Protein AF-A0A924RT94-F1 (afdb_monomer_lite)

Structure (mmCIF, N/CA/C/O backbone):
data_AF-A0A924RT94-F1
#
_entry.id   AF-A0A924RT94-F1
#
loop_
_atom_site.group_PDB
_atom_site.id
_atom_site.type_symbol
_atom_site.label_atom_id
_atom_site.label_alt_id
_atom_site.label_comp_id
_atom_site.label_asym_id
_atom_site.label_entity_id
_atom_site.label_seq_id
_atom_site.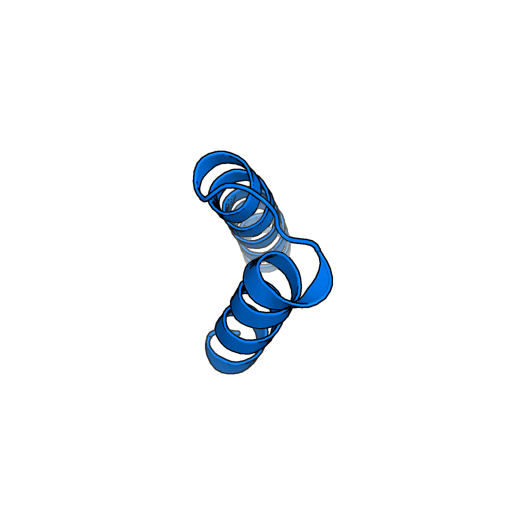pdbx_PDB_ins_code
_atom_site.Cartn_x
_atom_site.Cartn_y
_atom_site.Cartn_z
_atom_site.occupancy
_atom_site.B_iso_or_equiv
_atom_site.auth_seq_id
_atom_site.auth_comp_id
_atom_site.auth_asym_id
_atom_site.auth_atom_id
_atom_site.pdbx_PDB_model_num
ATOM 1 N N . MET A 1 1 ? -1.329 0.550 -14.472 1.00 67.38 1 MET A N 1
ATOM 2 C CA . MET A 1 1 ? -0.825 -0.828 -14.679 1.00 67.38 1 MET A CA 1
ATOM 3 C C . MET A 1 1 ? -1.209 -1.769 -13.529 1.00 67.38 1 MET A C 1
ATOM 5 O O . MET A 1 1 ? -1.410 -2.936 -13.817 1.00 67.38 1 MET A O 1
ATOM 9 N N . TRP A 1 2 ? -1.383 -1.329 -12.268 1.00 85.44 2 TRP A N 1
ATOM 10 C CA . TRP A 1 2 ? -1.600 -2.236 -11.113 1.00 85.44 2 TRP A CA 1
ATOM 11 C C . TRP A 1 2 ? -2.891 -1.976 -10.298 1.00 85.44 2 TRP A C 1
ATOM 13 O O . TRP A 1 2 ? -2.984 -2.364 -9.137 1.00 85.44 2 TRP A O 1
ATOM 23 N N . GLU A 1 3 ? -3.902 -1.323 -10.878 1.00 89.00 3 GLU A N 1
ATOM 24 C CA . GLU A 1 3 ? -5.088 -0.852 -10.132 1.00 89.00 3 GLU A CA 1
ATOM 25 C C . GLU A 1 3 ? -5.866 -1.966 -9.414 1.00 89.00 3 GLU A C 1
ATOM 27 O O . GLU A 1 3 ? -6.270 -1.798 -8.264 1.00 89.00 3 GLU A O 1
ATOM 32 N N . ALA A 1 4 ? -6.026 -3.132 -10.049 1.00 92.62 4 ALA A N 1
ATOM 33 C CA . ALA A 1 4 ? -6.713 -4.270 -9.433 1.00 92.62 4 ALA A CA 1
ATOM 34 C C . ALA A 1 4 ? -5.982 -4.778 -8.176 1.00 92.62 4 ALA A C 1
ATOM 36 O O . ALA A 1 4 ? -6.618 -5.065 -7.162 1.00 92.62 4 ALA A O 1
ATOM 37 N N . TYR A 1 5 ? -4.647 -4.830 -8.220 1.00 93.81 5 TYR A N 1
ATOM 38 C CA . TYR A 1 5 ? -3.823 -5.265 -7.093 1.00 93.81 5 TYR A CA 1
ATOM 39 C C . TYR A 1 5 ? -3.797 -4.229 -5.971 1.00 93.81 5 TYR A C 1
ATOM 41 O O . TYR A 1 5 ? -3.935 -4.607 -4.810 1.00 93.81 5 TYR A O 1
ATOM 49 N N . LYS A 1 6 ? -3.707 -2.932 -6.306 1.00 95.00 6 LYS A N 1
ATOM 50 C CA . LYS A 1 6 ? -3.813 -1.850 -5.315 1.00 95.00 6 LYS A CA 1
ATOM 51 C C . LYS A 1 6 ? -5.130 -1.943 -4.551 1.00 95.00 6 LYS A C 1
ATOM 53 O O . LYS A 1 6 ? -5.109 -1.949 -3.330 1.00 95.00 6 LYS A O 1
ATOM 58 N N . LYS A 1 7 ? -6.257 -2.140 -5.246 1.00 96.25 7 LYS A N 1
ATOM 59 C CA . LYS A 1 7 ? -7.575 -2.275 -4.607 1.00 96.25 7 LYS A CA 1
ATOM 60 C C . LYS A 1 7 ? -7.657 -3.467 -3.645 1.00 96.25 7 LYS A C 1
ATOM 62 O O . LYS A 1 7 ? -8.196 -3.328 -2.550 1.00 96.25 7 LYS A O 1
ATOM 67 N N . GLY A 1 8 ? -7.124 -4.625 -4.040 1.00 97.69 8 GLY A N 1
ATOM 68 C CA . GLY A 1 8 ? -7.067 -5.802 -3.166 1.00 97.69 8 GLY A CA 1
ATOM 69 C C . GLY A 1 8 ? -6.183 -5.572 -1.939 1.00 97.69 8 GLY A C 1
ATOM 70 O O . GLY A 1 8 ? -6.568 -5.909 -0.823 1.00 97.69 8 GLY A O 1
ATOM 71 N N . PHE A 1 9 ? -5.030 -4.932 -2.133 1.00 97.50 9 PHE A N 1
ATOM 72 C CA . PHE A 1 9 ? -4.113 -4.597 -1.051 1.00 97.50 9 PHE A CA 1
ATOM 73 C C . PHE A 1 9 ? -4.717 -3.584 -0.069 1.00 97.50 9 PHE A C 1
ATOM 75 O O . PHE A 1 9 ? -4.658 -3.808 1.136 1.00 97.50 9 PHE A O 1
ATOM 82 N N . THR A 1 10 ? -5.388 -2.536 -0.559 1.00 98.06 10 THR A N 1
ATOM 83 C CA . THR A 1 10 ? -6.148 -1.588 0.273 1.00 98.06 10 THR A CA 1
ATOM 84 C C . THR A 1 10 ? -7.179 -2.311 1.138 1.00 98.06 10 THR A C 1
ATOM 86 O O . THR A 1 10 ? -7.212 -2.106 2.350 1.00 98.06 10 THR A O 1
ATOM 89 N N . ALA A 1 11 ? -7.977 -3.204 0.539 1.00 98.25 11 ALA A N 1
ATOM 90 C CA . ALA A 1 11 ? -8.986 -3.966 1.269 1.00 98.25 11 ALA A CA 1
ATOM 91 C C . ALA A 1 11 ? -8.362 -4.857 2.354 1.00 98.25 11 ALA A C 1
ATOM 93 O O . ALA A 1 11 ? -8.868 -4.897 3.470 1.00 98.25 11 ALA A O 1
ATOM 94 N N . TYR A 1 12 ? -7.237 -5.516 2.066 1.00 98.50 12 TYR A N 1
ATOM 95 C CA . TYR A 1 12 ? -6.490 -6.292 3.058 1.00 98.50 12 TYR A CA 1
ATOM 96 C C . TYR A 1 12 ? -6.007 -5.421 4.233 1.00 98.50 12 TYR A C 1
ATOM 98 O O . TYR A 1 12 ? -6.215 -5.771 5.397 1.00 98.50 12 TYR A O 1
ATOM 106 N N . LEU A 1 13 ? -5.411 -4.257 3.952 1.00 98.56 13 LEU A N 1
ATOM 107 C CA . LEU A 1 13 ? -4.918 -3.347 4.992 1.00 98.56 13 LEU A CA 1
ATOM 108 C C . LEU A 1 13 ? -6.049 -2.806 5.887 1.00 98.56 13 LEU A C 1
ATOM 110 O O . LEU A 1 13 ? -5.863 -2.666 7.096 1.00 98.56 13 LEU A O 1
ATOM 114 N N . GLN A 1 14 ? -7.222 -2.531 5.319 1.00 98.44 14 GLN A N 1
ATOM 115 C CA . GLN A 1 14 ? -8.369 -2.022 6.074 1.00 98.44 14 GLN A CA 1
ATOM 116 C C . GLN A 1 14 ? -9.118 -3.127 6.828 1.00 98.44 14 GLN A C 1
ATOM 118 O O . GLN A 1 14 ? -9.417 -2.966 8.007 1.00 98.44 14 GLN A O 1
ATOM 123 N N . LEU A 1 15 ? -9.424 -4.250 6.170 1.00 98.19 15 LEU A N 1
ATOM 124 C CA . LEU A 1 15 ? -10.304 -5.287 6.719 1.00 98.19 15 LEU A CA 1
ATOM 125 C C . LEU A 1 15 ? -9.559 -6.294 7.594 1.00 98.19 15 LEU A C 1
ATOM 127 O O . LEU A 1 15 ? -10.051 -6.661 8.656 1.00 98.19 15 LEU A O 1
ATOM 131 N N . GLU A 1 16 ? -8.385 -6.752 7.158 1.00 98.44 16 GLU A N 1
ATOM 132 C CA . GLU A 1 16 ? -7.641 -7.790 7.880 1.00 98.44 16 GLU A CA 1
ATOM 133 C C . GLU A 1 16 ? -6.641 -7.204 8.875 1.00 98.44 16 GLU A C 1
ATOM 135 O O . GLU A 1 16 ? -6.369 -7.802 9.918 1.00 98.44 16 GLU A O 1
ATOM 140 N N . LYS A 1 17 ? -6.071 -6.035 8.563 1.00 98.25 17 LYS A N 1
ATOM 141 C CA . LYS A 1 17 ? -5.075 -5.375 9.421 1.00 98.25 17 LYS A CA 1
ATOM 142 C C . LYS A 1 17 ? -5.646 -4.245 10.273 1.00 98.25 17 LYS A C 1
ATOM 144 O O . LYS A 1 17 ? -4.930 -3.776 11.157 1.00 98.25 17 LYS A O 1
ATOM 149 N N . SER A 1 18 ? -6.897 -3.839 10.040 1.00 98.06 18 SER A N 1
ATOM 150 C CA . SER A 1 18 ? -7.575 -2.754 10.764 1.00 98.06 18 SER A CA 1
ATOM 151 C C . SER A 1 18 ? -6.748 -1.466 10.828 1.00 98.06 18 SER A C 1
ATOM 153 O O . SER A 1 18 ? -6.738 -0.771 11.845 1.00 98.06 18 SER A O 1
ATOM 1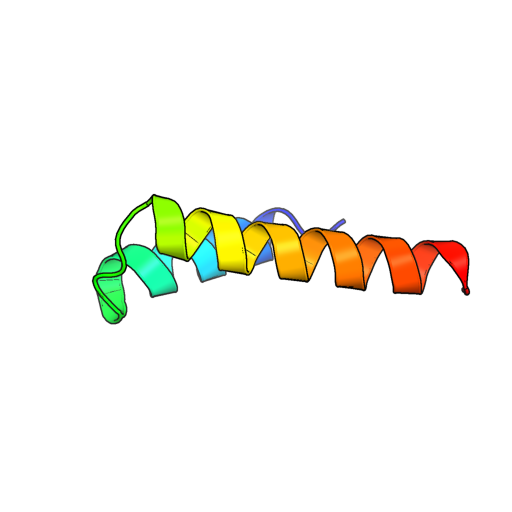55 N N . LEU A 1 19 ? -5.996 -1.173 9.764 1.00 98.62 19 LEU A N 1
ATOM 156 C CA . LEU A 1 19 ? -5.177 0.029 9.704 1.00 98.62 19 LEU A CA 1
ATOM 157 C C . LEU A 1 19 ? -6.051 1.265 9.498 1.00 98.62 19 LEU A C 1
ATOM 159 O O . LEU A 1 19 ? -7.055 1.225 8.789 1.00 98.62 19 LEU A O 1
ATOM 163 N N . SER A 1 20 ? -5.634 2.377 10.103 1.00 98.38 20 SER A N 1
ATOM 164 C CA . SER A 1 20 ? -6.248 3.680 9.850 1.00 98.38 20 SER A CA 1
ATOM 165 C C . SER A 1 20 ? -6.000 4.133 8.413 1.00 98.38 20 SER A C 1
ATOM 167 O O . SER A 1 20 ? -4.987 3.762 7.816 1.00 98.38 20 SER A O 1
ATOM 169 N N . ASP A 1 21 ? -6.864 5.004 7.894 1.00 98.25 21 ASP A N 1
ATOM 170 C CA . ASP A 1 21 ? -6.746 5.534 6.529 1.00 98.25 21 ASP A CA 1
ATOM 171 C C . ASP A 1 21 ? -5.372 6.170 6.274 1.00 98.25 21 ASP A C 1
ATOM 173 O O . ASP A 1 21 ? -4.711 5.833 5.299 1.00 98.25 21 ASP A O 1
ATOM 177 N N . ASN A 1 22 ? -4.856 6.954 7.228 1.00 98.31 22 ASN A N 1
ATOM 178 C CA . ASN A 1 22 ? -3.510 7.537 7.136 1.00 98.31 22 ASN A CA 1
ATOM 179 C C . ASN A 1 22 ? -2.406 6.481 6.960 1.00 98.31 22 ASN A C 1
ATOM 181 O O . ASN A 1 22 ? -1.404 6.725 6.291 1.00 98.31 22 ASN A O 1
ATOM 185 N N . SER A 1 23 ? -2.561 5.317 7.596 1.00 98.38 23 SER A N 1
ATOM 186 C CA . SER A 1 23 ? -1.594 4.226 7.462 1.00 98.38 23 SER A CA 1
ATOM 187 C C . SER A 1 23 ? -1.745 3.548 6.102 1.00 98.38 23 SER A C 1
ATOM 189 O O . SER A 1 23 ? -0.746 3.277 5.447 1.00 98.38 23 SER A O 1
ATOM 191 N N . VAL A 1 24 ? -2.979 3.310 5.651 1.00 98.56 24 VAL A N 1
ATOM 192 C CA . VAL A 1 24 ? -3.273 2.747 4.324 1.00 98.56 24 VAL A CA 1
ATOM 193 C C . VAL A 1 24 ? -2.687 3.628 3.218 1.00 98.56 24 VAL A C 1
ATOM 195 O O . VAL A 1 24 ? -1.983 3.116 2.348 1.00 98.56 24 VAL A O 1
ATOM 198 N N . ASP A 1 25 ? -2.890 4.942 3.298 1.00 98.44 25 ASP A N 1
ATOM 199 C CA . ASP A 1 25 ? -2.372 5.913 2.332 1.00 98.44 25 ASP A CA 1
ATOM 200 C C . ASP A 1 25 ? -0.842 5.903 2.270 1.00 98.44 25 ASP A C 1
ATOM 202 O O . ASP A 1 25 ? -0.269 5.932 1.182 1.00 98.44 25 ASP A O 1
ATOM 206 N N . ALA A 1 26 ? -0.161 5.787 3.417 1.00 98.62 26 ALA A N 1
ATOM 207 C CA . ALA A 1 26 ? 1.296 5.680 3.454 1.00 98.62 26 ALA A CA 1
ATOM 208 C C . ALA A 1 26 ? 1.804 4.430 2.710 1.00 98.62 26 ALA A C 1
ATOM 210 O O . ALA A 1 26 ? 2.731 4.526 1.906 1.00 98.62 26 ALA A O 1
ATOM 211 N N . TYR A 1 27 ? 1.160 3.274 2.912 1.00 98.25 27 TYR A N 1
ATOM 212 C CA . TYR A 1 27 ? 1.507 2.045 2.188 1.00 98.25 27 TYR A CA 1
ATOM 213 C C . TYR A 1 27 ? 1.258 2.170 0.679 1.00 98.25 27 TYR A C 1
ATOM 215 O O . TYR A 1 27 ? 2.077 1.712 -0.119 1.00 98.25 27 TYR A O 1
ATOM 223 N N . LEU A 1 28 ? 0.142 2.782 0.269 1.00 97.62 28 LEU A N 1
ATOM 224 C CA . LEU A 1 28 ? -0.155 2.999 -1.150 1.00 97.62 28 LEU A CA 1
ATOM 225 C C . LEU A 1 28 ? 0.843 3.964 -1.797 1.00 97.62 28 LEU A C 1
ATOM 227 O O . LEU A 1 28 ? 1.319 3.693 -2.899 1.00 97.62 28 LEU A O 1
ATOM 231 N N . HIS A 1 29 ? 1.219 5.032 -1.093 1.00 97.75 29 HIS A N 1
ATOM 232 C CA . HIS A 1 29 ? 2.232 5.988 -1.540 1.00 97.75 29 HIS A CA 1
ATOM 233 C C . HIS A 1 29 ? 3.594 5.330 -1.774 1.00 97.75 29 HIS A C 1
ATOM 235 O O . HIS A 1 29 ? 4.264 5.597 -2.773 1.00 97.75 29 HIS A O 1
ATOM 241 N N . ASP A 1 30 ? 4.007 4.421 -0.891 1.00 98.00 30 ASP A N 1
ATOM 242 C CA . ASP A 1 30 ? 5.270 3.701 -1.057 1.00 98.00 30 ASP A CA 1
ATOM 243 C C . ASP A 1 30 ? 5.239 2.749 -2.265 1.00 98.00 30 ASP A C 1
ATOM 245 O O . ASP A 1 30 ? 6.221 2.654 -3.009 1.00 98.00 3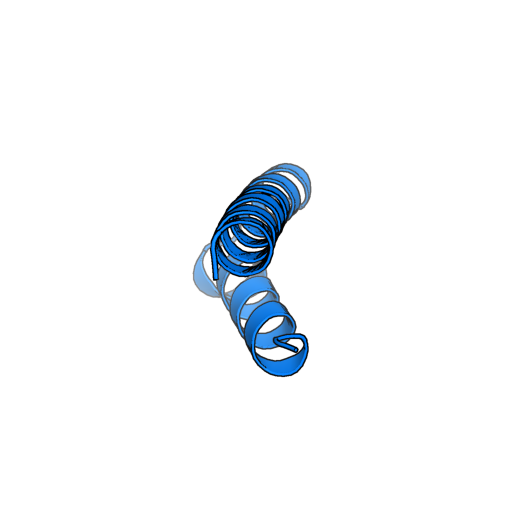0 ASP A O 1
ATOM 249 N N . VAL A 1 31 ? 4.096 2.111 -2.537 1.00 96.38 31 VAL A N 1
ATOM 250 C CA . VAL A 1 31 ? 3.890 1.324 -3.767 1.00 96.38 31 VAL A CA 1
ATOM 251 C C . VAL A 1 31 ? 3.971 2.213 -5.014 1.00 96.38 31 VAL A C 1
ATOM 253 O O . VAL A 1 31 ? 4.587 1.827 -6.012 1.00 96.38 31 VAL A O 1
ATOM 256 N N . GLU A 1 32 ? 3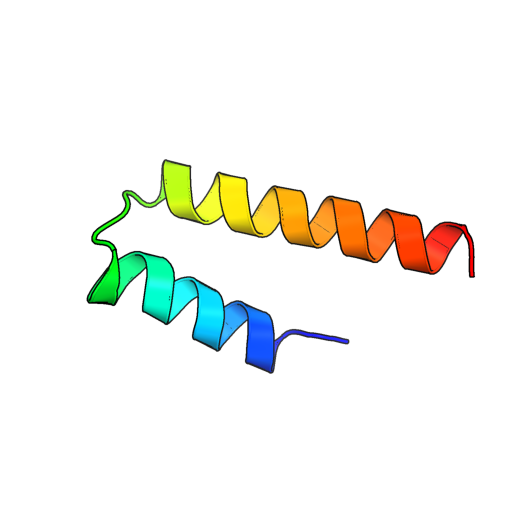.396 3.416 -4.982 1.00 95.50 32 GLU A N 1
ATOM 257 C CA . GLU A 1 32 ? 3.487 4.375 -6.090 1.00 95.50 32 GLU A CA 1
ATOM 258 C C . GLU A 1 32 ? 4.923 4.837 -6.343 1.00 95.50 32 GLU A C 1
ATOM 260 O O . GLU A 1 32 ? 5.366 4.874 -7.494 1.00 95.50 32 GLU A O 1
ATOM 265 N N . LYS A 1 33 ? 5.694 5.112 -5.288 1.00 96.25 33 LYS A N 1
ATOM 266 C CA . LYS A 1 33 ? 7.123 5.427 -5.417 1.00 96.25 33 LYS A CA 1
ATOM 267 C C . LYS A 1 33 ? 7.909 4.280 -6.032 1.00 96.25 33 LYS A C 1
ATOM 269 O O . LYS A 1 33 ? 8.694 4.514 -6.950 1.00 96.25 33 LYS A O 1
ATOM 274 N N . LEU A 1 34 ? 7.699 3.053 -5.553 1.00 95.44 34 LEU A N 1
ATOM 275 C CA . LEU A 1 34 ? 8.391 1.875 -6.072 1.00 95.44 34 LEU A CA 1
ATOM 276 C C . LEU A 1 34 ? 8.081 1.665 -7.557 1.00 95.44 34 LEU A C 1
ATOM 278 O O . LEU A 1 34 ? 8.989 1.498 -8.366 1.00 95.44 34 LEU A O 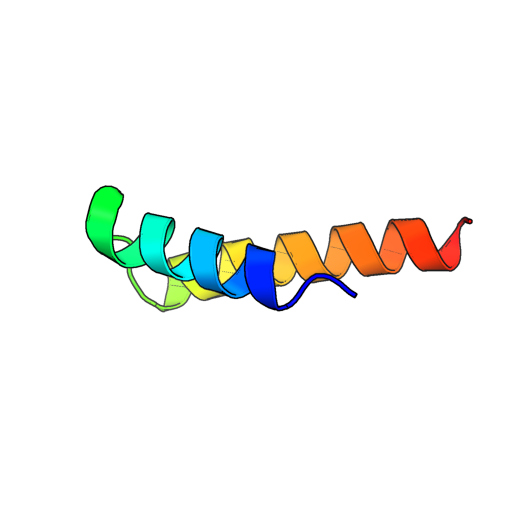1
ATOM 282 N N . THR A 1 35 ? 6.803 1.702 -7.928 1.00 93.75 35 THR A N 1
ATOM 283 C CA . THR A 1 35 ? 6.386 1.518 -9.325 1.00 93.75 35 THR A CA 1
ATOM 284 C C . THR A 1 35 ? 6.907 2.626 -10.232 1.00 93.75 35 THR A C 1
ATOM 286 O O . THR A 1 35 ? 7.392 2.335 -11.323 1.00 93.75 35 THR A O 1
ATOM 289 N N . SER A 1 36 ? 6.888 3.876 -9.765 1.00 94.19 36 SER A N 1
ATOM 290 C CA . SER A 1 36 ? 7.471 5.011 -10.487 1.00 94.19 36 SER A CA 1
ATOM 291 C C . SER A 1 36 ? 8.978 4.847 -10.679 1.00 94.19 36 SER A C 1
ATOM 293 O O . SER A 1 36 ? 9.481 5.071 -11.776 1.00 94.19 36 SER A O 1
ATOM 295 N N . PHE A 1 37 ? 9.701 4.407 -9.643 1.00 96.56 37 PHE A N 1
ATOM 296 C CA . PHE A 1 37 ? 11.134 4.128 -9.730 1.00 96.56 37 PHE A CA 1
ATOM 297 C C . PHE A 1 37 ? 11.436 3.035 -10.760 1.00 96.56 37 PHE A C 1
ATOM 299 O O . PHE A 1 37 ? 12.310 3.222 -11.603 1.00 96.56 37 PHE A O 1
ATOM 306 N N . LEU A 1 38 ? 10.701 1.921 -10.728 1.00 94.69 38 LEU A N 1
ATOM 307 C CA . LEU A 1 38 ? 10.896 0.823 -11.676 1.00 94.69 38 LEU A CA 1
ATOM 308 C C . LEU A 1 38 ? 10.616 1.261 -13.117 1.00 94.69 38 LEU A C 1
ATOM 310 O O . LEU A 1 38 ? 11.381 0.909 -14.001 1.00 94.69 38 LEU A O 1
ATOM 314 N N . LEU A 1 39 ? 9.570 2.059 -13.354 1.00 93.69 39 LEU A N 1
ATOM 315 C CA . LEU A 1 39 ? 9.255 2.581 -14.689 1.00 93.69 39 LEU A CA 1
ATOM 316 C C . LEU A 1 39 ? 10.296 3.583 -15.200 1.00 93.69 39 LEU A C 1
ATOM 318 O O . LEU A 1 39 ? 10.582 3.606 -16.391 1.00 93.69 39 LEU A O 1
ATOM 322 N N . ALA A 1 40 ? 10.853 4.415 -14.318 1.00 96.06 40 ALA A N 1
ATOM 323 C CA . ALA A 1 40 ? 11.862 5.407 -14.686 1.00 96.0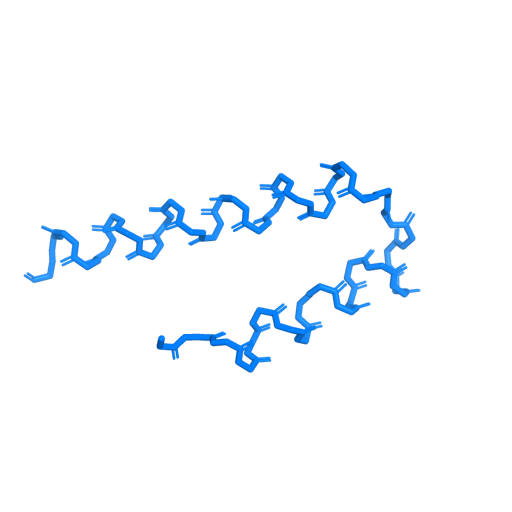6 40 ALA A CA 1
ATOM 324 C C . ALA A 1 40 ? 13.245 4.797 -14.983 1.00 96.06 40 ALA A C 1
ATOM 326 O O . ALA A 1 40 ? 14.069 5.458 -15.609 1.00 96.06 40 ALA A O 1
ATOM 327 N N . ASN A 1 41 ? 13.506 3.569 -14.521 1.00 92.94 41 ASN A N 1
ATOM 328 C CA . ASN A 1 41 ? 14.787 2.868 -14.673 1.00 92.94 41 ASN A CA 1
ATOM 329 C C . ASN A 1 41 ? 14.650 1.547 -15.461 1.00 92.94 41 ASN A C 1
ATOM 331 O O . ASN A 1 41 ? 15.509 0.673 -15.329 1.00 92.94 41 ASN A O 1
ATOM 335 N N . ALA A 1 42 ? 13.560 1.390 -16.219 1.00 74.75 42 ALA A N 1
ATOM 336 C CA . ALA A 1 42 ? 13.303 0.244 -17.094 1.00 74.75 42 ALA A CA 1
ATOM 337 C C . ALA A 1 42 ? 13.926 0.417 -18.485 1.00 74.75 42 ALA A C 1
ATOM 339 O O . ALA A 1 42 ? 13.999 1.570 -18.968 1.00 74.75 42 ALA A O 1
#

pLDDT: mean 95.21, std 6.1, range [67.38, 98.62]

Foldseek 3Di:
DCVVVLVVVLCCCCPVVVDDPVVNVVVSVVVVVVVVVVVVVD

Radius of gyration: 11.36 Å; chains: 1; bounding box: 25×15×28 Å

Secondary structure (DSSP, 8-state):
--HHHHHHHHHHHHHTS---HHHHHHHHHHHHHHHHHHHHT-

Sequence (42 aa):
MWEAYKKGFTAYLQLEKSLSDNSVDAYLHDVEKLTSFLLANA